Protein AF-A0A3D3UDF4-F1 (afdb_monomer_lite)

Secondary structure (DSSP, 8-state):
-EEEEEEEEEEEEEEEE-TTS-EEEEEEEEEEEEEEEE------SS-S------GGGGGGGT--HHHHHHHHHHHHHTT-

Sequence (80 aa):
ITVAIDGLIDIIDVIVPEDDGRIRTHYTLIDYHAHWLAGEPQAADDVSDARWVPLDKLTDYGIWSETLRVINESATARGL

Structure (mmCIF, N/CA/C/O backbone):
data_AF-A0A3D3UDF4-F1
#
_entry.id   AF-A0A3D3UDF4-F1
#
loop_
_atom_site.group_PDB
_atom_site.id
_atom_site.type_symbol
_atom_site.label_atom_id
_atom_site.label_alt_id
_atom_site.label_comp_id
_atom_site.label_asym_id
_atom_site.label_entity_id
_atom_site.label_seq_id
_atom_site.pdbx_PDB_ins_code
_atom_site.Cartn_x
_atom_site.Cartn_y
_atom_site.Cartn_z
_atom_site.occupancy
_atom_site.B_iso_or_equiv
_atom_site.auth_seq_id
_atom_site.auth_comp_id
_atom_site.auth_asym_id
_atom_site.auth_atom_id
_atom_site.pdbx_PDB_model_num
ATOM 1 N N . ILE A 1 1 ? 6.242 -11.568 -8.790 1.00 95.50 1 ILE A N 1
ATOM 2 C CA . ILE A 1 1 ? 6.849 -10.419 -9.514 1.00 95.50 1 ILE A CA 1
ATOM 3 C C . ILE A 1 1 ? 8.168 -9.996 -8.880 1.00 95.50 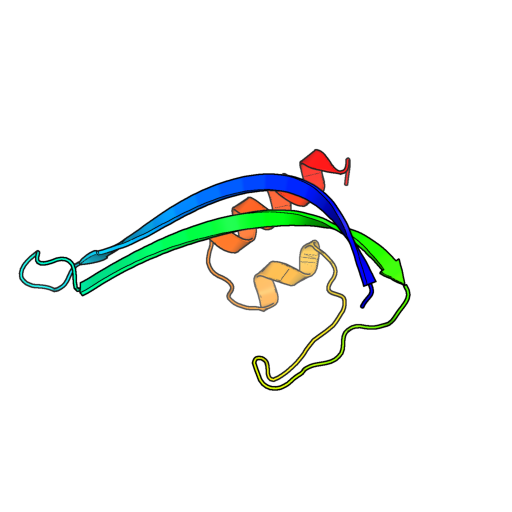1 ILE A C 1
ATOM 5 O O . ILE A 1 1 ? 8.361 -10.216 -7.691 1.00 95.50 1 ILE A O 1
ATOM 9 N N . THR A 1 2 ? 9.043 -9.370 -9.660 1.00 97.75 2 THR A N 1
ATOM 10 C CA . THR A 1 2 ? 10.234 -8.652 -9.189 1.00 97.75 2 THR A CA 1
ATOM 11 C C . THR A 1 2 ? 10.010 -7.159 -9.399 1.00 97.75 2 THR A C 1
ATOM 13 O O . THR A 1 2 ? 9.566 -6.748 -10.474 1.00 97.75 2 THR A O 1
ATOM 16 N N . VAL A 1 3 ? 10.308 -6.356 -8.378 1.00 97.38 3 VAL A N 1
ATOM 17 C CA . VAL A 1 3 ? 10.125 -4.899 -8.379 1.00 97.38 3 VAL A CA 1
ATOM 18 C C . VAL A 1 3 ? 11.373 -4.206 -7.833 1.00 97.38 3 VAL A C 1
ATOM 20 O O . VAL A 1 3 ? 12.111 -4.804 -7.049 1.00 97.38 3 VAL A O 1
ATOM 23 N N . ALA A 1 4 ? 11.597 -2.956 -8.229 1.00 97.88 4 ALA A N 1
ATOM 24 C CA . ALA A 1 4 ? 12.550 -2.058 -7.580 1.00 97.88 4 ALA A CA 1
ATOM 25 C C . ALA A 1 4 ? 11.783 -0.993 -6.794 1.00 97.88 4 ALA A C 1
ATOM 27 O O . ALA A 1 4 ? 10.880 -0.362 -7.337 1.00 97.88 4 ALA A O 1
ATOM 28 N N . ILE A 1 5 ? 12.134 -0.826 -5.517 1.00 97.62 5 ILE A N 1
ATOM 29 C CA . ILE A 1 5 ? 11.528 0.177 -4.636 1.00 97.62 5 ILE A CA 1
ATOM 30 C C . ILE A 1 5 ? 12.097 1.548 -4.995 1.00 97.62 5 ILE A C 1
ATOM 32 O O . ILE A 1 5 ? 13.312 1.737 -4.962 1.00 97.62 5 ILE A O 1
ATOM 36 N N . ASP A 1 6 ? 11.207 2.489 -5.293 1.00 96.19 6 ASP A N 1
ATOM 37 C CA . ASP A 1 6 ? 11.564 3.848 -5.702 1.00 96.19 6 ASP A CA 1
ATOM 38 C C . ASP A 1 6 ? 11.586 4.818 -4.511 1.00 96.19 6 ASP A C 1
ATOM 40 O O . ASP A 1 6 ? 12.370 5.767 -4.495 1.00 96.19 6 ASP A O 1
ATOM 44 N N . GLY A 1 7 ? 10.782 4.561 -3.473 1.00 96.44 7 GLY A N 1
ATOM 45 C CA . GLY A 1 7 ? 10.707 5.449 -2.317 1.00 96.44 7 GLY A CA 1
ATOM 46 C C . GLY A 1 7 ? 9.528 5.199 -1.381 1.00 96.44 7 GLY A C 1
ATOM 47 O O . GLY A 1 7 ? 8.641 4.388 -1.655 1.00 96.44 7 GLY A O 1
ATOM 48 N N . LEU A 1 8 ? 9.556 5.902 -0.249 1.00 97.50 8 LEU A N 1
ATOM 49 C CA . LEU A 1 8 ? 8.449 5.986 0.703 1.00 97.50 8 LEU A CA 1
ATOM 50 C C . LEU A 1 8 ? 7.352 6.885 0.119 1.00 97.50 8 LEU A C 1
ATOM 52 O O . LEU A 1 8 ? 7.663 7.964 -0.387 1.00 97.50 8 LEU A O 1
ATOM 56 N N . ILE A 1 9 ? 6.097 6.455 0.224 1.00 97.69 9 ILE A N 1
ATOM 57 C CA . ILE A 1 9 ? 4.925 7.270 -0.101 1.00 97.69 9 ILE A CA 1
ATOM 58 C C . ILE A 1 9 ? 4.358 7.900 1.165 1.00 97.69 9 ILE A C 1
ATOM 60 O O . ILE A 1 9 ? 4.279 9.123 1.232 1.00 97.69 9 ILE A O 1
ATOM 64 N N . ASP A 1 10 ? 4.009 7.088 2.169 1.00 97.69 10 ASP A N 1
ATOM 65 C CA . ASP A 1 10 ? 3.371 7.600 3.384 1.00 97.69 10 ASP A CA 1
ATOM 66 C C . ASP A 1 10 ? 3.556 6.686 4.609 1.00 97.69 10 ASP A C 1
ATOM 68 O O . ASP A 1 10 ? 3.928 5.514 4.491 1.00 97.69 10 ASP A O 1
ATOM 72 N N . ILE A 1 11 ? 3.291 7.243 5.793 1.00 98.06 11 ILE A N 1
ATOM 73 C CA . ILE A 1 11 ? 3.242 6.546 7.081 1.00 98.06 11 ILE A CA 1
ATOM 74 C C . ILE A 1 11 ? 1.897 6.860 7.739 1.00 98.06 11 ILE A C 1
ATOM 76 O O . ILE A 1 11 ? 1.639 7.998 8.128 1.00 98.06 11 ILE A O 1
ATOM 80 N N . ILE A 1 12 ? 1.050 5.843 7.888 1.00 97.38 12 ILE A N 1
ATOM 81 C CA . ILE A 1 12 ? -0.335 5.990 8.345 1.00 97.38 12 ILE A CA 1
ATOM 82 C C . ILE A 1 12 ? -0.537 5.225 9.651 1.00 97.38 12 ILE A C 1
ATOM 84 O O . ILE A 1 12 ? -0.352 4.010 9.701 1.00 97.38 12 ILE A O 1
ATOM 88 N N . ASP A 1 13 ? -1.003 5.918 10.687 1.00 97.31 13 ASP A N 1
ATOM 89 C CA . ASP A 1 13 ? -1.410 5.294 11.946 1.00 97.31 13 ASP A CA 1
ATOM 90 C C . ASP A 1 13 ? -2.916 4.985 11.944 1.00 97.31 13 ASP A C 1
ATOM 92 O O . ASP A 1 13 ? -3.772 5.872 11.936 1.00 97.31 13 ASP A O 1
ATOM 96 N N . VAL A 1 14 ? -3.251 3.697 11.989 1.00 96.50 14 VAL A N 1
ATOM 97 C CA . VAL A 1 14 ? -4.613 3.186 12.151 1.00 96.50 14 VAL A CA 1
ATOM 98 C C . VAL A 1 14 ? -4.862 2.922 13.628 1.00 96.50 14 VAL A C 1
ATOM 100 O O . VAL A 1 14 ? -4.425 1.916 14.192 1.00 96.50 14 VAL A O 1
ATOM 103 N N . ILE A 1 15 ? -5.592 3.841 14.254 1.00 96.38 15 ILE A N 1
ATOM 104 C CA . ILE A 1 15 ? -5.993 3.769 15.659 1.00 96.38 15 ILE A CA 1
ATOM 105 C C . ILE A 1 15 ? -7.475 3.407 15.720 1.00 96.38 15 ILE A C 1
ATOM 107 O O . ILE A 1 15 ? -8.332 4.176 15.289 1.00 96.38 15 ILE A O 1
ATOM 111 N N . VAL A 1 16 ? -7.779 2.236 16.277 1.00 96.00 16 VAL A N 1
ATOM 112 C CA . VAL A 1 16 ? -9.148 1.721 16.377 1.00 96.00 16 VAL A CA 1
ATOM 113 C C . VAL A 1 16 ? -9.592 1.720 17.841 1.00 96.00 16 VAL A C 1
ATOM 115 O O . VAL A 1 16 ? -9.073 0.916 18.624 1.00 96.00 16 VAL A O 1
ATOM 118 N N . PRO A 1 17 ? -10.525 2.604 18.238 1.00 96.62 17 PRO A N 1
ATOM 119 C CA . PRO A 1 17 ? -11.105 2.592 19.575 1.00 96.62 17 PRO A CA 1
ATOM 120 C C . PRO A 1 17 ? -12.172 1.495 19.736 1.00 96.62 17 PRO A C 1
ATOM 122 O O . PRO A 1 17 ? -12.783 1.052 18.764 1.00 96.62 17 PRO A O 1
ATOM 125 N N . GLU A 1 18 ? -12.389 1.077 20.979 1.00 96.31 18 GLU A N 1
ATOM 126 C CA . GLU A 1 18 ? -13.561 0.343 21.460 1.00 96.31 18 GLU A CA 1
ATOM 127 C C . GLU A 1 18 ? -14.688 1.321 21.833 1.00 96.31 18 GLU A C 1
ATOM 129 O O . GLU A 1 18 ? -14.461 2.524 22.004 1.00 96.31 18 GLU A O 1
ATOM 134 N N . ASP A 1 19 ? -15.891 0.790 22.059 1.00 95.94 19 ASP A N 1
ATOM 135 C CA . ASP A 1 19 ? -17.068 1.572 22.470 1.00 95.94 19 ASP A CA 1
ATOM 136 C C . ASP A 1 19 ? -16.879 2.309 23.812 1.00 95.94 19 ASP A C 1
ATOM 138 O O . ASP A 1 19 ? -17.503 3.343 24.049 1.00 95.94 19 ASP A O 1
ATOM 142 N N . ASP A 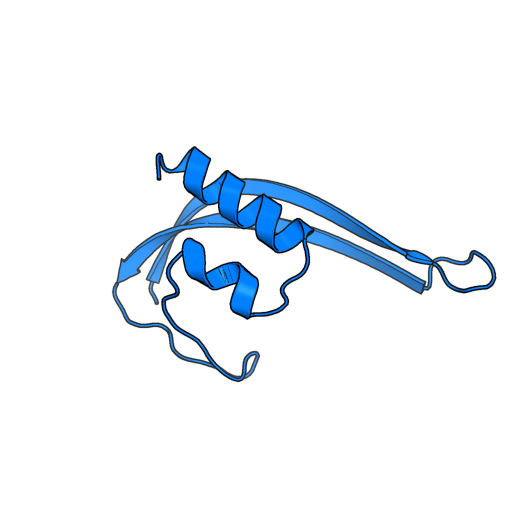1 20 ? -16.012 1.804 24.698 1.00 95.75 20 ASP A N 1
ATOM 143 C CA . ASP A 1 20 ? -15.701 2.417 25.998 1.00 95.75 20 ASP A CA 1
ATOM 144 C C . ASP A 1 20 ? -14.576 3.472 25.934 1.00 95.75 20 ASP A C 1
ATOM 146 O O . ASP A 1 20 ? -14.167 4.019 26.962 1.00 95.75 20 ASP A O 1
ATOM 150 N N . GLY A 1 21 ? -14.076 3.771 24.730 1.00 93.56 21 GLY A N 1
ATOM 151 C CA . GLY A 1 21 ? -13.009 4.739 24.485 1.00 93.56 21 GLY A CA 1
ATOM 152 C C . GLY A 1 21 ? -11.591 4.196 24.679 1.00 93.56 21 GLY A C 1
ATOM 153 O O . GLY A 1 21 ? -10.628 4.935 24.458 1.00 93.56 21 GLY A O 1
ATOM 154 N N . ARG A 1 22 ? -11.413 2.923 25.060 1.00 96.25 22 ARG A N 1
ATOM 155 C CA . ARG A 1 22 ? -10.088 2.287 25.059 1.00 96.25 22 ARG A CA 1
ATOM 156 C C . ARG A 1 22 ? -9.622 2.024 23.633 1.00 96.25 22 ARG A C 1
ATOM 158 O O . ARG A 1 22 ? -10.419 1.716 22.761 1.00 96.25 22 ARG A O 1
ATOM 165 N N . ILE A 1 23 ? -8.316 2.068 23.389 1.00 96.94 23 ILE A N 1
ATOM 166 C CA . ILE A 1 23 ? -7.771 1.660 22.090 1.00 96.94 23 ILE A CA 1
ATOM 167 C C . ILE A 1 23 ? -7.748 0.134 22.013 1.00 96.94 23 ILE A C 1
ATOM 169 O O . ILE A 1 23 ? -7.038 -0.513 22.786 1.00 96.94 23 ILE A O 1
ATOM 173 N N . ARG A 1 24 ? -8.512 -0.430 21.071 1.00 96.81 24 ARG A N 1
ATOM 174 C CA . ARG A 1 24 ? -8.475 -1.860 20.744 1.00 96.81 24 ARG A CA 1
ATOM 175 C C . ARG A 1 24 ? -7.171 -2.206 20.058 1.00 96.81 24 ARG A C 1
ATOM 177 O O . ARG A 1 24 ? -6.532 -3.211 20.365 1.00 96.81 24 ARG A O 1
ATOM 184 N N . THR A 1 25 ? -6.803 -1.394 19.073 1.00 96.44 25 THR A N 1
ATOM 185 C CA . THR A 1 25 ? -5.633 -1.664 18.251 1.00 96.44 25 THR A CA 1
ATOM 186 C C . THR A 1 25 ? -5.022 -0.391 17.705 1.00 96.44 25 THR A C 1
ATOM 188 O O . THR A 1 25 ? -5.723 0.575 17.408 1.00 96.44 25 THR A O 1
ATOM 191 N N . HIS A 1 26 ? -3.702 -0.423 17.572 1.00 96.88 26 HIS A N 1
ATOM 192 C CA . HIS A 1 26 ? -2.917 0.596 16.911 1.00 96.88 26 HIS A CA 1
ATOM 193 C C . HIS A 1 26 ? -1.959 -0.100 15.944 1.00 96.88 26 HIS A C 1
ATOM 195 O O . HIS A 1 26 ? -1.133 -0.908 16.373 1.00 96.88 26 HIS A O 1
ATOM 201 N N . TYR A 1 27 ? -2.112 0.187 14.656 1.00 96.81 27 TYR A N 1
ATOM 202 C CA . TYR A 1 27 ? -1.224 -0.280 13.599 1.00 96.81 27 TYR A CA 1
ATOM 203 C C . TYR A 1 27 ? -0.593 0.918 12.906 1.00 96.81 27 TYR A C 1
ATOM 205 O O . TYR A 1 27 ? -1.288 1.890 12.637 1.00 96.81 27 TYR A O 1
ATOM 213 N N . THR A 1 28 ? 0.681 0.808 12.552 1.00 97.81 28 THR A N 1
ATOM 214 C CA . THR A 1 28 ? 1.341 1.749 11.645 1.00 97.81 28 THR A CA 1
ATOM 215 C C . THR A 1 28 ? 1.555 1.044 10.311 1.00 97.81 28 THR A C 1
ATOM 217 O O . THR A 1 28 ? 2.165 -0.027 10.269 1.00 97.81 28 THR A O 1
ATOM 220 N N . LEU A 1 29 ? 1.042 1.630 9.234 1.00 97.44 29 LEU A N 1
ATOM 221 C CA . LEU A 1 29 ? 1.269 1.200 7.860 1.00 97.44 29 LEU A CA 1
ATOM 222 C C . LEU A 1 29 ? 2.343 2.100 7.254 1.00 97.44 29 LEU A C 1
ATOM 224 O O . LEU A 1 29 ? 2.282 3.319 7.391 1.00 97.44 29 LEU A O 1
ATOM 228 N N . ILE A 1 30 ? 3.340 1.494 6.616 1.00 98.12 30 ILE A N 1
ATOM 229 C CA . ILE A 1 30 ? 4.438 2.203 5.957 1.00 98.12 30 ILE A CA 1
ATOM 230 C C . ILE A 1 30 ? 4.407 1.787 4.493 1.00 98.12 30 ILE A C 1
ATOM 232 O O . ILE A 1 30 ? 4.793 0.664 4.160 1.00 98.12 30 ILE A O 1
ATOM 236 N N . ASP A 1 31 ? 3.949 2.691 3.634 1.00 97.50 31 ASP A N 1
ATOM 237 C CA . ASP A 1 31 ? 3.695 2.391 2.231 1.00 97.50 31 ASP A CA 1
ATOM 238 C C . ASP A 1 31 ? 4.834 2.900 1.348 1.00 97.50 31 ASP A C 1
ATOM 240 O O . ASP A 1 31 ? 5.248 4.058 1.416 1.00 97.50 31 ASP A O 1
ATOM 244 N N . TYR A 1 32 ? 5.332 2.021 0.481 1.00 97.69 32 TYR A N 1
ATOM 245 C CA . TYR A 1 32 ? 6.373 2.314 -0.501 1.00 97.69 32 TYR A CA 1
ATOM 246 C C . TYR A 1 32 ? 5.827 2.128 -1.911 1.00 97.69 32 TYR A C 1
ATOM 248 O O . TYR A 1 32 ? 5.038 1.216 -2.162 1.00 97.69 32 TYR A O 1
ATOM 256 N N . HIS A 1 33 ? 6.313 2.935 -2.852 1.00 96.81 33 HIS A N 1
ATOM 257 C CA . HIS A 1 33 ? 6.082 2.685 -4.272 1.00 96.81 33 HIS A CA 1
ATOM 258 C C . HIS A 1 33 ? 7.289 2.040 -4.946 1.00 96.81 33 HIS A C 1
ATOM 260 O O . HIS A 1 33 ? 8.437 2.151 -4.505 1.00 96.81 33 HIS A O 1
ATOM 266 N N . ALA A 1 34 ? 6.996 1.336 -6.030 1.00 96.12 34 ALA A N 1
ATOM 267 C CA . ALA A 1 34 ? 7.961 0.570 -6.787 1.00 96.12 34 ALA A CA 1
ATOM 268 C C . ALA A 1 34 ? 7.558 0.515 -8.261 1.00 96.12 34 ALA A C 1
ATOM 270 O O . ALA A 1 34 ? 6.377 0.659 -8.610 1.00 96.12 34 ALA A O 1
ATOM 271 N N . HIS A 1 35 ? 8.525 0.218 -9.122 1.00 94.62 35 HIS A N 1
ATOM 272 C CA . HIS A 1 35 ? 8.271 -0.131 -10.511 1.00 94.62 35 HIS A CA 1
ATOM 273 C C . HIS A 1 35 ? 8.572 -1.605 -10.779 1.00 94.62 35 HIS A C 1
ATOM 275 O O . HIS A 1 35 ? 9.432 -2.240 -10.162 1.00 94.62 35 HIS A O 1
ATOM 281 N N . TRP A 1 3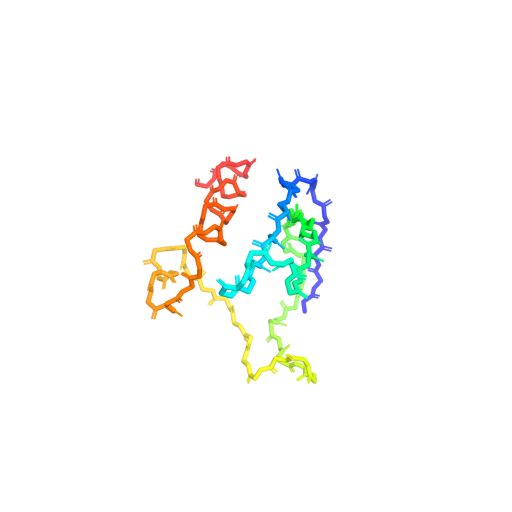6 ? 7.808 -2.163 -11.715 1.00 97.00 36 TRP A N 1
ATOM 282 C CA . TRP A 1 36 ? 7.943 -3.544 -12.150 1.00 97.00 36 TRP A CA 1
ATOM 283 C C . TRP A 1 36 ? 9.246 -3.756 -12.925 1.00 97.00 36 TRP A C 1
ATOM 285 O O . TRP A 1 36 ? 9.610 -2.934 -13.765 1.00 97.00 36 TRP A O 1
ATOM 295 N N . LEU A 1 37 ? 9.910 -4.884 -12.662 1.00 98.06 37 LEU A N 1
ATOM 296 C CA . LEU A 1 37 ? 11.109 -5.319 -13.381 1.00 98.06 37 LEU A CA 1
ATOM 297 C C . LEU A 1 37 ? 10.872 -6.598 -14.191 1.00 98.06 37 LEU A C 1
ATOM 299 O O . LEU A 1 37 ? 11.348 -6.698 -15.320 1.00 98.06 37 LEU A O 1
ATOM 303 N N . ALA A 1 38 ? 10.196 -7.595 -13.607 1.00 98.31 38 ALA A N 1
ATOM 304 C CA . ALA A 1 38 ? 9.969 -8.889 -14.251 1.00 98.31 38 ALA A CA 1
ATOM 305 C C . ALA A 1 38 ? 8.855 -9.724 -13.586 1.00 98.31 38 ALA A C 1
ATOM 307 O O . ALA A 1 38 ? 8.524 -9.548 -12.409 1.00 98.31 38 ALA A O 1
ATOM 308 N N . GLY A 1 39 ? 8.351 -10.718 -14.325 1.00 97.62 39 GLY A N 1
ATOM 309 C CA . GLY A 1 39 ? 7.438 -11.760 -13.839 1.00 97.62 39 GLY A CA 1
ATOM 310 C C . GLY A 1 39 ? 5.974 -11.330 -13.737 1.00 97.62 39 GLY A C 1
ATOM 311 O O . GLY A 1 39 ? 5.651 -10.154 -13.874 1.00 97.62 39 GLY A O 1
ATOM 312 N N . GLU A 1 40 ? 5.102 -12.292 -13.441 1.00 97.88 40 GLU A N 1
ATOM 313 C CA . GLU A 1 40 ? 3.658 -12.072 -13.291 1.00 97.88 40 GLU A CA 1
ATOM 314 C C . GLU A 1 40 ? 3.210 -12.145 -11.818 1.00 97.88 40 GLU A C 1
ATOM 316 O O . GLU A 1 40 ? 3.896 -12.770 -10.991 1.00 97.88 40 GLU A O 1
ATOM 321 N N . PRO A 1 41 ? 2.108 -11.466 -11.444 1.00 97.00 41 PRO A N 1
ATOM 322 C CA . PRO A 1 41 ? 1.472 -11.610 -10.143 1.00 97.00 41 PRO A CA 1
ATOM 323 C C . PRO A 1 41 ? 1.013 -13.050 -9.931 1.00 97.00 41 PRO A C 1
ATOM 325 O O . PRO A 1 41 ? 0.439 -13.673 -10.821 1.00 97.00 41 PRO A O 1
ATOM 328 N N . GLN A 1 42 ? 1.273 -13.572 -8.739 1.00 97.00 42 GLN A N 1
ATOM 329 C CA . GLN A 1 42 ? 0.834 -14.894 -8.324 1.00 97.00 42 GLN A CA 1
ATOM 330 C C . GLN A 1 42 ? 0.436 -14.808 -6.857 1.00 97.00 42 GLN A C 1
ATOM 332 O O . GLN A 1 42 ? 1.206 -14.295 -6.046 1.00 97.00 42 GLN A O 1
ATOM 337 N N . ALA A 1 43 ? -0.764 -15.286 -6.540 1.00 97.50 43 ALA A N 1
ATOM 338 C CA . ALA A 1 43 ? -1.216 -15.409 -5.164 1.00 97.50 43 ALA A CA 1
ATOM 339 C C . ALA A 1 43 ? -0.351 -16.436 -4.415 1.00 97.50 43 ALA A C 1
ATOM 341 O O . ALA A 1 43 ? 0.017 -17.469 -4.985 1.00 97.50 43 ALA A O 1
ATOM 342 N N . ALA A 1 44 ? -0.026 -16.135 -3.161 1.00 94.69 44 ALA A N 1
ATOM 343 C CA . ALA A 1 44 ? 0.738 -17.007 -2.279 1.00 94.69 44 ALA A CA 1
ATOM 344 C C . ALA A 1 44 ? -0.144 -17.465 -1.103 1.00 94.69 44 ALA A C 1
ATOM 346 O O . ALA A 1 44 ? -1.337 -17.701 -1.274 1.00 94.69 44 ALA A O 1
ATOM 347 N N . ASP A 1 45 ? 0.441 -17.670 0.069 1.00 97.25 45 ASP A N 1
ATOM 348 C CA . ASP A 1 45 ? -0.256 -18.139 1.267 1.00 97.25 45 ASP A CA 1
ATOM 349 C C . ASP A 1 45 ? -0.995 -17.029 2.034 1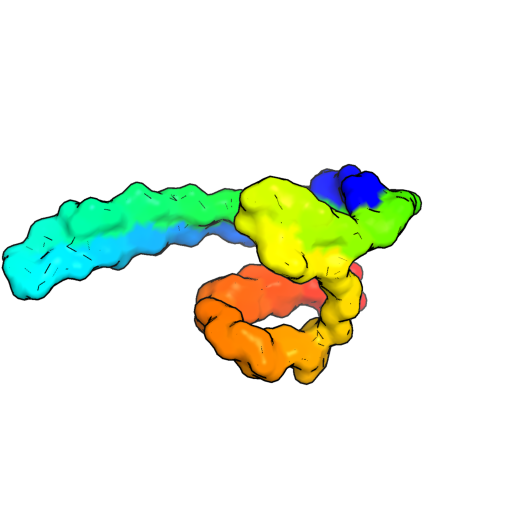.00 97.25 45 ASP A C 1
ATOM 351 O O . ASP A 1 45 ? -1.865 -17.325 2.853 1.00 97.25 45 ASP A O 1
ATOM 355 N N . ASP A 1 46 ? -0.686 -15.765 1.755 1.00 96.31 46 ASP A N 1
ATOM 356 C CA . ASP A 1 46 ? -1.219 -14.576 2.421 1.00 96.31 46 ASP A CA 1
ATOM 357 C C . ASP A 1 46 ? -2.412 -13.930 1.697 1.00 96.31 46 ASP A C 1
ATOM 359 O O . ASP A 1 46 ? -3.167 -13.167 2.305 1.00 96.31 46 ASP A O 1
ATOM 363 N N . VAL A 1 47 ? -2.618 -14.243 0.414 1.00 95.62 47 VAL A N 1
ATOM 364 C CA . VAL A 1 47 ? -3.683 -13.666 -0.420 1.00 95.62 47 VAL A CA 1
ATOM 365 C C . VAL A 1 47 ? -4.349 -14.711 -1.312 1.00 95.62 47 VAL A C 1
ATOM 367 O O . VAL A 1 47 ? -3.726 -15.666 -1.760 1.00 95.62 47 VAL A O 1
ATOM 370 N N . SER A 1 48 ? -5.633 -14.515 -1.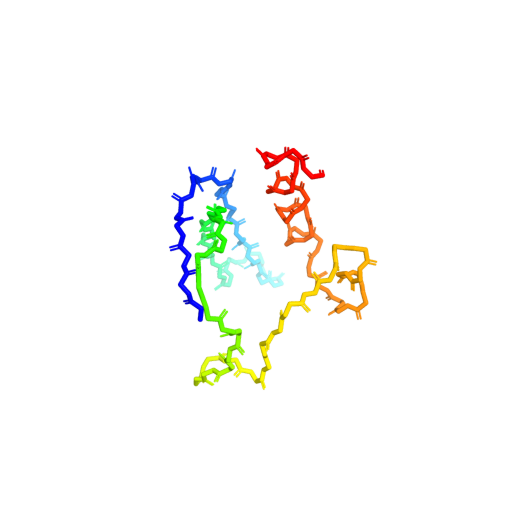621 1.00 95.75 48 SER A N 1
ATOM 371 C CA . SER A 1 48 ? -6.410 -15.446 -2.455 1.00 95.75 48 SER A CA 1
ATOM 372 C C . SER A 1 48 ? -6.299 -15.203 -3.965 1.00 95.75 48 SER A C 1
ATOM 374 O O . SER A 1 48 ? -6.615 -16.096 -4.746 1.00 95.75 48 SER A O 1
ATOM 376 N N . ASP A 1 49 ? -5.929 -13.992 -4.386 1.00 95.75 49 ASP A N 1
ATOM 377 C CA . ASP A 1 49 ? -5.822 -13.584 -5.794 1.00 95.75 49 ASP A CA 1
ATOM 378 C C . ASP A 1 49 ? -4.752 -12.491 -5.942 1.00 95.75 49 ASP A C 1
ATOM 380 O O . ASP A 1 49 ? -4.559 -11.682 -5.034 1.00 95.75 49 ASP A O 1
ATOM 384 N N . ALA A 1 50 ? -4.070 -12.458 -7.088 1.00 96.62 50 ALA A N 1
ATOM 385 C CA . ALA A 1 50 ? -3.085 -11.434 -7.426 1.00 96.62 50 ALA A CA 1
ATOM 386 C C . ALA A 1 50 ? -3.091 -11.176 -8.937 1.00 96.62 50 ALA A C 1
ATOM 388 O O . ALA A 1 50 ? -2.973 -12.103 -9.736 1.00 96.62 50 ALA A O 1
ATOM 389 N N . ARG A 1 51 ? -3.200 -9.905 -9.338 1.00 96.12 51 ARG A N 1
ATOM 390 C CA . ARG A 1 51 ? -3.301 -9.500 -10.748 1.00 96.12 51 ARG A CA 1
ATOM 391 C C . ARG A 1 51 ? -2.887 -8.053 -10.966 1.00 96.12 51 ARG A C 1
ATOM 393 O O . ARG A 1 51 ? -2.923 -7.239 -10.047 1.00 96.12 51 ARG A O 1
ATOM 400 N N . TRP A 1 52 ? -2.567 -7.729 -12.214 1.00 96.25 52 TRP A N 1
ATOM 401 C CA . TRP A 1 52 ? -2.480 -6.346 -12.672 1.00 96.25 52 TRP A CA 1
ATOM 402 C C . TRP A 1 52 ? -3.880 -5.756 -12.824 1.00 96.25 52 TRP A C 1
ATOM 404 O O . TRP A 1 52 ? -4.757 -6.373 -13.431 1.00 96.25 52 TRP A O 1
ATOM 414 N N . VAL A 1 53 ? -4.087 -4.557 -12.284 1.00 95.56 53 VAL A N 1
ATOM 415 C CA . VAL A 1 53 ? -5.380 -3.867 -12.298 1.00 95.56 53 VAL A CA 1
ATOM 416 C C . VAL A 1 53 ? -5.179 -2.440 -12.812 1.00 95.56 53 VAL A C 1
ATOM 418 O O . VAL A 1 53 ? -4.309 -1.737 -12.296 1.00 95.56 53 VAL A O 1
ATOM 421 N N . PRO A 1 54 ? -5.952 -1.991 -13.818 1.00 95.00 54 PRO A N 1
ATOM 422 C CA . PRO A 1 54 ? -5.973 -0.588 -14.223 1.00 95.00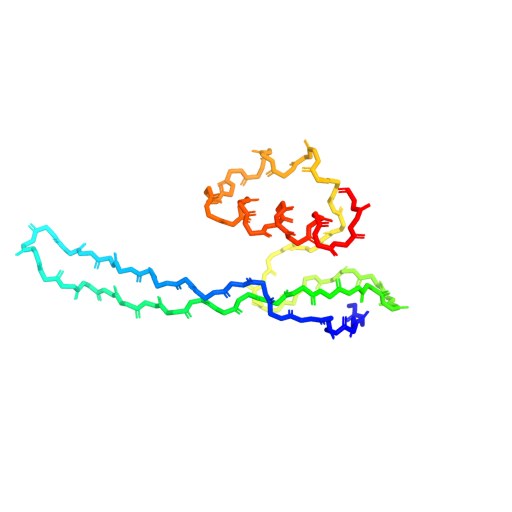 54 PRO A CA 1
ATOM 423 C C . PRO A 1 54 ? -6.422 0.333 -13.078 1.00 95.00 54 PRO A C 1
ATOM 425 O O . PRO A 1 54 ? -7.335 -0.015 -12.329 1.00 95.00 54 PRO A O 1
ATOM 428 N N . LEU A 1 55 ? -5.814 1.518 -12.954 1.00 93.62 55 LEU A N 1
ATOM 429 C CA . LEU A 1 55 ? -6.109 2.460 -11.860 1.00 93.62 55 LEU A CA 1
ATOM 430 C C . LEU A 1 55 ? -7.595 2.857 -11.802 1.00 93.62 55 LEU A C 1
ATOM 432 O O . LEU A 1 55 ? -8.173 2.952 -10.722 1.00 93.62 55 LEU A O 1
ATOM 436 N N . ASP A 1 56 ? -8.241 3.009 -12.958 1.00 93.69 56 ASP A N 1
ATOM 437 C CA . ASP A 1 56 ? -9.659 3.364 -13.091 1.00 93.69 56 ASP A CA 1
ATOM 438 C C . ASP A 1 56 ? -10.628 2.238 -12.683 1.00 93.69 56 ASP A C 1
ATOM 440 O O . ASP A 1 56 ? -11.837 2.455 -12.630 1.00 93.69 56 ASP A O 1
ATOM 444 N N . LYS A 1 57 ? -10.115 1.038 -12.386 1.00 96.00 57 LYS A N 1
ATOM 445 C CA . LYS A 1 57 ? -10.892 -0.115 -11.904 1.00 96.00 57 LYS A CA 1
ATOM 446 C C . LYS A 1 57 ? -10.747 -0.367 -10.414 1.00 96.00 57 LYS A C 1
ATOM 448 O O . LYS A 1 57 ? -11.419 -1.247 -9.886 1.00 96.00 57 LYS A O 1
ATOM 453 N N . LEU A 1 58 ? -9.904 0.386 -9.711 1.00 93.75 58 LEU A N 1
ATOM 454 C CA . LEU A 1 58 ? -9.640 0.150 -8.290 1.00 93.75 58 LEU A CA 1
ATOM 455 C C . LEU A 1 58 ? -10.882 0.336 -7.409 1.00 93.75 58 LEU A C 1
ATOM 457 O O . LEU A 1 58 ? -11.056 -0.391 -6.433 1.00 93.75 58 LEU A O 1
ATOM 461 N N . THR A 1 59 ? -11.785 1.252 -7.766 1.00 90.75 59 THR A N 1
ATOM 462 C CA . THR A 1 59 ? -13.022 1.488 -7.002 1.00 90.75 59 THR A CA 1
ATOM 463 C C . THR A 1 59 ? -13.983 0.301 -7.022 1.00 90.75 59 THR A C 1
ATOM 465 O O . THR A 1 59 ? -14.796 0.168 -6.110 1.00 90.75 59 THR A O 1
ATOM 468 N N . ASP A 1 60 ? -13.858 -0.597 -8.001 1.00 94.75 60 ASP A N 1
ATOM 469 C CA . ASP A 1 60 ? -14.713 -1.782 -8.130 1.00 94.75 60 ASP A CA 1
ATOM 470 C C . ASP A 1 60 ? -14.426 -2.833 -7.037 1.00 94.75 60 ASP A C 1
ATOM 472 O O . ASP A 1 60 ? -15.212 -3.758 -6.840 1.00 94.75 60 ASP A O 1
ATOM 476 N N . TYR A 1 61 ? -13.317 -2.690 -6.298 1.00 93.50 61 TYR A N 1
ATOM 477 C CA . TYR A 1 61 ? -12.856 -3.651 -5.290 1.00 93.50 61 TYR A CA 1
ATOM 478 C C . TYR A 1 61 ? -13.289 -3.320 -3.857 1.00 93.50 61 TYR A C 1
ATOM 480 O O . TYR A 1 61 ? -12.938 -4.056 -2.937 1.00 93.50 61 TYR A O 1
ATOM 488 N N . GLY A 1 62 ? -14.025 -2.223 -3.635 1.00 93.25 62 GLY A N 1
ATOM 489 C CA . GLY A 1 62 ? -14.467 -1.833 -2.289 1.00 93.25 62 GLY A CA 1
ATOM 490 C C . GLY A 1 62 ? -13.310 -1.576 -1.316 1.00 93.25 62 GLY A C 1
ATOM 491 O O . GLY A 1 62 ? -13.437 -1.824 -0.118 1.00 93.25 62 GLY A O 1
ATOM 492 N N . ILE A 1 63 ? -12.167 -1.125 -1.836 1.00 93.50 63 ILE A N 1
ATOM 493 C CA . ILE A 1 63 ? -10.968 -0.870 -1.039 1.00 93.50 63 ILE A CA 1
ATOM 494 C C . ILE A 1 63 ? -11.135 0.356 -0.140 1.00 93.50 63 ILE A C 1
ATOM 496 O O . ILE A 1 63 ? -11.899 1.279 -0.432 1.00 93.50 63 ILE A O 1
ATOM 500 N N . TRP A 1 64 ? -10.404 0.352 0.973 1.00 95.25 64 TRP A N 1
ATOM 501 C CA . TRP A 1 64 ? -10.395 1.449 1.933 1.00 95.25 64 TRP A CA 1
ATOM 502 C C . TRP A 1 64 ? -9.984 2.765 1.255 1.00 95.25 64 TRP A C 1
ATOM 504 O O . TRP A 1 64 ? -9.075 2.797 0.424 1.00 95.25 64 TRP A O 1
ATOM 514 N N . SER A 1 65 ? -10.656 3.863 1.613 1.00 95.31 65 SER A N 1
ATOM 515 C CA . SER A 1 65 ? -10.419 5.186 1.021 1.00 95.31 65 SER A CA 1
ATOM 516 C C . SER A 1 65 ? -8.970 5.648 1.155 1.00 95.31 65 SER A C 1
ATOM 518 O O . SER A 1 65 ? -8.456 6.306 0.256 1.00 95.31 65 SER A O 1
ATOM 520 N N . GLU A 1 66 ? -8.304 5.272 2.245 1.00 96.00 66 GLU A N 1
ATOM 521 C CA . GLU A 1 66 ? -6.903 5.619 2.467 1.00 96.00 66 GLU A CA 1
ATOM 522 C C . GLU A 1 66 ? -5.976 4.862 1.516 1.00 96.00 66 GLU A C 1
ATOM 524 O O . GLU A 1 66 ? -5.100 5.457 0.898 1.00 96.00 66 GLU A O 1
ATOM 529 N N . THR A 1 67 ? -6.243 3.574 1.288 1.00 96.12 67 THR A N 1
ATOM 530 C CA . THR A 1 67 ? -5.531 2.780 0.281 1.00 96.12 67 THR A CA 1
ATOM 531 C C . THR A 1 67 ? -5.696 3.382 -1.118 1.00 96.12 67 THR A C 1
ATOM 533 O O . THR A 1 67 ? -4.723 3.484 -1.861 1.00 96.12 67 THR A O 1
ATOM 536 N N . LEU A 1 68 ? -6.901 3.845 -1.479 1.00 96.50 68 LEU A N 1
ATOM 537 C CA . LEU A 1 68 ? -7.127 4.567 -2.741 1.00 96.50 68 LEU A CA 1
ATOM 538 C C . LEU A 1 68 ? -6.302 5.855 -2.830 1.00 96.50 68 LEU A C 1
ATOM 540 O O . LEU A 1 68 ? -5.726 6.134 -3.882 1.00 96.50 68 LEU A O 1
ATOM 544 N N . ARG A 1 69 ? -6.253 6.645 -1.751 1.00 96.69 69 ARG A N 1
ATOM 545 C CA . ARG A 1 69 ? -5.461 7.881 -1.694 1.00 96.69 69 ARG A CA 1
ATOM 546 C C . ARG A 1 69 ? -3.980 7.588 -1.946 1.00 96.69 69 ARG A C 1
ATOM 548 O O . ARG A 1 69 ? -3.411 8.168 -2.868 1.00 96.69 69 ARG A O 1
ATOM 555 N N . VAL A 1 70 ? -3.403 6.636 -1.211 1.00 97.62 70 VAL A N 1
ATOM 556 C CA . VAL A 1 70 ? -1.985 6.250 -1.326 1.00 97.62 70 VAL A CA 1
ATOM 557 C C . VAL A 1 70 ? -1.641 5.745 -2.730 1.00 97.62 70 VAL A C 1
ATOM 559 O O . VAL A 1 70 ? -0.622 6.137 -3.299 1.00 97.62 70 VAL A O 1
ATOM 562 N N . ILE A 1 71 ? -2.497 4.919 -3.345 1.00 96.88 71 ILE A N 1
ATOM 563 C CA . ILE A 1 71 ? -2.257 4.436 -4.715 1.00 96.88 71 ILE A CA 1
ATOM 564 C C . ILE A 1 71 ? -2.238 5.601 -5.720 1.00 96.88 71 ILE A C 1
ATOM 566 O O . ILE A 1 71 ? -1.368 5.646 -6.593 1.00 96.88 71 ILE A O 1
ATOM 570 N N . ASN A 1 72 ? -3.155 6.564 -5.594 1.00 95.81 72 ASN A N 1
ATOM 571 C CA . ASN A 1 72 ? -3.192 7.739 -6.472 1.00 95.81 72 ASN A CA 1
ATOM 572 C C . ASN A 1 72 ? -1.982 8.667 -6.268 1.00 95.81 72 ASN A C 1
ATOM 574 O O . ASN A 1 72 ? -1.452 9.217 -7.237 1.00 95.81 72 ASN A O 1
ATOM 578 N N . GLU A 1 73 ? -1.500 8.812 -5.035 1.00 96.88 73 GLU A N 1
ATOM 579 C CA . GLU A 1 73 ? -0.255 9.532 -4.744 1.00 96.88 73 GLU A CA 1
ATOM 580 C C . GLU A 1 73 ? 0.952 8.833 -5.368 1.00 96.88 73 GLU A C 1
ATOM 582 O O . GLU A 1 73 ? 1.763 9.480 -6.032 1.00 96.88 73 GLU A O 1
ATOM 587 N N . SER A 1 74 ? 1.023 7.503 -5.268 1.00 97.12 74 SER A N 1
ATOM 588 C CA . SER A 1 74 ? 2.043 6.714 -5.960 1.00 97.12 74 SER A CA 1
ATOM 589 C C . SER A 1 74 ? 1.982 6.878 -7.481 1.00 97.12 74 SER A C 1
ATOM 591 O O . SER A 1 74 ? 3.036 6.879 -8.120 1.00 97.12 74 SER A O 1
ATOM 593 N N . ALA A 1 75 ? 0.790 6.954 -8.079 1.00 95.31 75 ALA A N 1
ATOM 594 C CA . ALA A 1 75 ? 0.630 7.170 -9.517 1.00 95.31 75 ALA A CA 1
ATOM 595 C C . ALA A 1 75 ? 1.153 8.559 -9.918 1.00 95.31 75 ALA A C 1
ATOM 597 O O . ALA A 1 75 ? 2.003 8.667 -10.802 1.00 95.31 75 ALA A O 1
ATOM 598 N N . THR A 1 76 ? 0.758 9.590 -9.166 1.00 95.12 76 THR A N 1
ATOM 599 C CA . THR A 1 76 ? 1.210 10.976 -9.360 1.00 95.12 76 THR A CA 1
ATOM 600 C C . THR A 1 76 ? 2.731 11.094 -9.236 1.00 95.12 76 THR A C 1
ATOM 602 O O . THR A 1 76 ? 3.380 11.690 -10.095 1.00 95.12 76 THR A O 1
ATOM 605 N N . ALA A 1 77 ? 3.330 10.474 -8.212 1.00 93.31 77 ALA A N 1
ATOM 606 C CA . ALA A 1 77 ? 4.779 10.472 -7.994 1.00 93.31 77 ALA A CA 1
ATOM 607 C C . ALA A 1 77 ? 5.560 9.801 -9.140 1.00 93.31 77 ALA A C 1
ATOM 609 O O . ALA A 1 77 ? 6.730 10.111 -9.358 1.00 93.31 77 ALA A O 1
ATOM 610 N N . ARG A 1 78 ? 4.913 8.900 -9.891 1.00 89.94 78 ARG A N 1
ATOM 611 C CA . ARG A 1 78 ? 5.471 8.220 -11.071 1.00 89.94 78 ARG A CA 1
ATOM 612 C C . ARG A 1 78 ? 5.115 8.908 -12.395 1.00 89.94 78 ARG A C 1
ATOM 614 O O . ARG A 1 78 ? 5.525 8.420 -13.446 1.00 89.94 78 ARG A O 1
ATOM 621 N N . GLY A 1 79 ? 4.390 10.029 -12.353 1.00 90.44 79 GLY A N 1
ATOM 622 C CA . GLY A 1 79 ? 3.965 10.783 -13.535 1.00 90.44 79 GLY A CA 1
ATOM 623 C C . GLY A 1 79 ? 2.891 10.086 -14.376 1.00 90.44 79 GLY A C 1
ATOM 624 O O . GLY A 1 79 ? 2.881 10.269 -15.594 1.00 90.44 79 GLY A O 1
ATOM 625 N N . LEU A 1 80 ? 2.045 9.265 -13.743 1.00 84.75 80 LEU A N 1
ATOM 626 C CA . LEU A 1 80 ? 0.903 8.575 -14.359 1.00 84.75 80 LEU A CA 1
ATOM 627 C C . LEU A 1 80 ? -0.404 9.357 -14.192 1.00 84.75 80 LEU A C 1
ATOM 629 O O . LEU A 1 80 ? -0.538 10.074 -13.176 1.00 84.75 80 LEU A O 1
#

Foldseek 3Di:
DDWDWPFWQDKDWDFDADPVRHTPDIDIDTDTDIDDDDDAFDDDPVDDDTHDDDLVCPVVVVDDPVVNVSVVSSCVVVVD

pLDDT: mean 95.94, std 2.11, range [84.75, 98.31]

Radius of gyration: 15.4 Å; chains: 1; bounding box: 30×29×40 Å